Protein AF-A0A6I9NIE4-F1 (afdb_monomer)

InterPro domains:
  IPR001217 Transcription factor STAT [PTHR11801] (5-113)
  IPR008967 p53-like transcription factor, DNA-binding domain superfamily [SSF49417] (1-115)
  IPR012345 STAT transcription f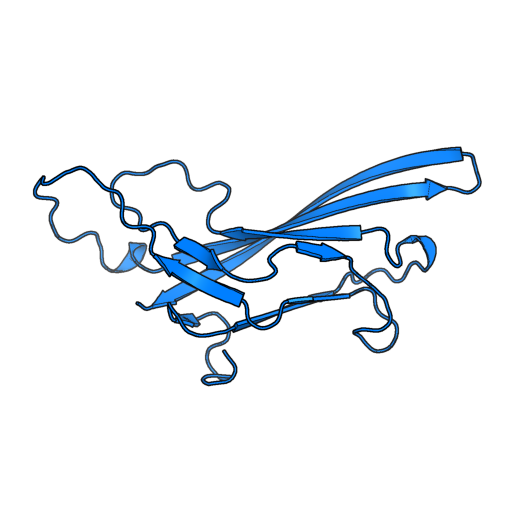actor, DNA-binding, N-terminal [G3DSA:2.60.40.630] (1-134)
  IPR013801 STAT transcription factor, DNA-binding [PF02864] (5-119)

Mean predicted aligned error: 9.46 Å

pLDDT: mean 77.94, std 14.0, range [40.53, 93.06]

Secondary structure (DSSP, 8-state):
-TT-TT-TTEEETTSEEEEEEE-SS--GGGTTTEEEEEEESTT----TTPPEEEEES--EEE-BSTTTTTS-EEEEEEEEEEEE-------------TTTSSEEEEEEEEEEEEE-TTS-EEEEEEEEEEEEEEE-

Foldseek 3Di:
DVVCPPALQEAEAPDKDKDKDFDPDQDPQQAQQKKKFKDKQPPVDPDPPAWDKDKDDDRIDGFHLVVDVRTTMDMDTRIGIDTDDDPDDPDDDPDDDPVPHFKIKIKMKMWGFGQDPVRDTDIDIDMDIDIGGYDD

Organism: NCBI:txid8208

Nearest PDB structures (foldseek):
  8t12-assembly1_A  TM=7.940E-01  e=7.094E-07  Homo sapiens

Solvent-accessible surface area (backbone atoms only — not comparable to full-atom values): 8172 Å² total; per-residue (Å²): 50,92,90,39,77,91,44,69,53,47,45,47,53,77,40,53,31,66,51,75,49,70,50,88,70,81,55,80,82,47,51,68,34,32,40,34,33,59,40,59,47,85,84,63,69,91,54,88,90,66,88,48,58,43,80,43,65,69,48,60,46,58,21,26,36,82,83,41,94,74,30,36,21,36,75,39,60,64,32,24,37,42,76,56,81,78,91,80,75,99,65,96,71,75,87,74,61,83,86,70,73,33,71,45,39,47,31,36,44,33,42,33,62,42,73,45,98,88,71,50,77,46,78,51,77,50,79,50,74,44,79,29,39,54,44,127

Radius of gyration: 17.93 Å; Cα contacts (8 Å, |Δi|>4): 258; chains: 1; bounding box: 49×31×45 Å

Structure (mmCIF, N/CA/C/O backbone):
data_AF-A0A6I9NIE4-F1
#
_entry.id   AF-A0A6I9NIE4-F1
#
loop_
_atom_site.group_PDB
_atom_site.id
_atom_site.type_symbol
_atom_site.label_atom_id
_atom_site.label_alt_id
_atom_site.label_comp_id
_atom_site.label_asym_id
_atom_site.label_entity_id
_atom_site.label_seq_id
_atom_site.pdbx_PDB_ins_code
_atom_site.Cartn_x
_atom_site.Cartn_y
_atom_site.Cartn_z
_atom_site.occupancy
_atom_site.B_iso_or_equiv
_atom_site.auth_seq_id
_atom_site.auth_comp_id
_atom_site.auth_asym_id
_atom_site.auth_atom_id
_atom_site.pdbx_PDB_model_num
ATOM 1 N N . MET A 1 1 ? -0.402 -8.264 -8.640 1.00 55.75 1 MET A N 1
ATOM 2 C CA . MET A 1 1 ? -0.796 -7.749 -9.973 1.00 55.75 1 MET A CA 1
ATOM 3 C C . MET A 1 1 ? -2.061 -8.465 -10.422 1.00 55.75 1 MET A C 1
ATOM 5 O O . MET A 1 1 ? -2.090 -9.683 -10.270 1.00 55.75 1 MET A O 1
ATOM 9 N N . PRO A 1 2 ? -3.067 -7.778 -10.989 1.00 55.97 2 PRO A N 1
ATOM 10 C CA . PRO A 1 2 ? -4.243 -8.446 -11.564 1.00 55.97 2 PRO A CA 1
ATOM 11 C C . PRO A 1 2 ? -3.864 -9.477 -12.639 1.00 55.97 2 PRO A C 1
ATOM 13 O O . PRO A 1 2 ? -4.553 -10.470 -12.827 1.00 55.97 2 PRO A O 1
ATOM 16 N N . THR A 1 3 ? -2.721 -9.269 -13.296 1.00 57.12 3 THR A N 1
ATOM 17 C CA . THR A 1 3 ? -2.192 -10.113 -14.371 1.00 57.12 3 THR A CA 1
ATOM 18 C C . THR A 1 3 ? -1.413 -11.346 -13.898 1.00 57.12 3 THR A C 1
ATOM 20 O O . THR A 1 3 ? -1.192 -12.248 -14.697 1.00 57.12 3 THR A O 1
ATOM 23 N N . HIS A 1 4 ? -1.011 -11.432 -12.619 1.00 62.25 4 HIS A N 1
ATOM 24 C CA . HIS A 1 4 ? -0.232 -12.563 -12.083 1.00 62.25 4 HIS A CA 1
ATOM 25 C C . HIS A 1 4 ? -0.594 -12.874 -10.616 1.00 62.25 4 HIS A C 1
ATOM 27 O O . HIS A 1 4 ? 0.172 -12.542 -9.705 1.00 62.25 4 HIS A O 1
ATOM 33 N N . PRO A 1 5 ? -1.740 -13.530 -10.353 1.00 67.38 5 PRO A N 1
ATOM 34 C CA . PRO A 1 5 ? -2.171 -13.862 -8.991 1.00 67.38 5 PRO A CA 1
ATOM 35 C C . PRO A 1 5 ? -1.249 -14.873 -8.286 1.00 67.38 5 PRO A C 1
ATOM 37 O O . PRO A 1 5 ? -1.146 -14.856 -7.065 1.00 67.38 5 PRO A O 1
ATOM 40 N N . GLN A 1 6 ? -0.524 -15.711 -9.038 1.00 73.75 6 GLN A N 1
ATOM 41 C CA . GLN A 1 6 ? 0.379 -16.736 -8.490 1.00 73.75 6 GLN A CA 1
ATOM 42 C C . GLN A 1 6 ? 1.709 -16.181 -7.946 1.00 73.75 6 GLN A C 1
ATOM 44 O O . GLN A 1 6 ? 2.459 -16.911 -7.305 1.00 73.75 6 GLN A O 1
ATOM 49 N N . ARG A 1 7 ? 2.038 -14.907 -8.210 1.00 76.00 7 ARG A N 1
ATOM 50 C CA . ARG A 1 7 ? 3.299 -14.276 -7.774 1.00 76.00 7 ARG A CA 1
ATOM 51 C C . ARG A 1 7 ? 3.032 -12.913 -7.119 1.00 76.00 7 ARG A C 1
ATOM 53 O O . ARG A 1 7 ? 3.390 -11.882 -7.685 1.00 76.00 7 ARG A O 1
ATOM 60 N N . PRO A 1 8 ? 2.389 -12.882 -5.938 1.00 77.06 8 PRO A N 1
ATOM 61 C CA . PRO A 1 8 ? 1.912 -11.643 -5.319 1.00 77.06 8 PRO A CA 1
ATOM 62 C C . PRO A 1 8 ? 3.034 -10.699 -4.864 1.00 77.06 8 PRO A C 1
ATOM 64 O O . PRO A 1 8 ? 2.824 -9.490 -4.845 1.00 77.06 8 PRO A O 1
ATOM 67 N N . LEU A 1 9 ? 4.222 -11.231 -4.552 1.00 84.69 9 LEU A N 1
ATOM 68 C CA . LEU A 1 9 ? 5.394 -10.449 -4.133 1.00 84.69 9 LEU A CA 1
ATOM 69 C C . LEU A 1 9 ? 6.247 -9.952 -5.307 1.00 84.69 9 LEU A C 1
ATOM 71 O O . LEU A 1 9 ? 7.287 -9.340 -5.088 1.00 84.69 9 LEU A O 1
ATOM 75 N N . VAL A 1 10 ? 5.833 -10.220 -6.548 1.00 84.38 10 VAL A N 1
ATOM 76 C CA . VAL A 1 10 ? 6.539 -9.775 -7.750 1.00 84.38 10 VAL A CA 1
ATOM 77 C C . VAL A 1 10 ? 5.775 -8.608 -8.368 1.00 84.38 10 VAL A C 1
ATOM 79 O O . VAL A 1 10 ? 4.601 -8.746 -8.719 1.00 84.38 10 VAL A O 1
ATOM 82 N N . LEU A 1 11 ? 6.434 -7.461 -8.523 1.00 86.94 11 LEU A N 1
ATOM 83 C CA . LEU A 1 11 ? 5.877 -6.263 -9.150 1.00 86.94 11 LEU A CA 1
ATOM 84 C C . LEU A 1 11 ? 6.608 -5.949 -10.450 1.00 86.94 11 LEU A C 1
ATOM 86 O O . LEU A 1 11 ? 7.833 -5.996 -10.500 1.00 86.94 11 LEU A O 1
ATOM 90 N N . LYS A 1 12 ? 5.858 -5.589 -11.495 1.00 85.38 12 LYS A N 1
ATOM 91 C CA . LYS A 1 12 ? 6.424 -5.101 -12.754 1.00 85.38 12 LYS A CA 1
ATOM 92 C C . LYS A 1 12 ? 6.294 -3.582 -12.852 1.00 85.38 12 LYS A C 1
ATOM 94 O O . LYS A 1 12 ? 5.224 -3.038 -12.579 1.00 85.38 12 LYS A O 1
ATOM 99 N N . THR A 1 13 ? 7.359 -2.898 -13.264 1.00 86.62 13 THR A N 1
ATOM 100 C CA . THR A 1 13 ? 7.308 -1.443 -13.494 1.00 86.62 13 THR A CA 1
ATOM 101 C C . THR A 1 13 ? 6.267 -1.073 -14.556 1.00 86.62 13 THR A C 1
ATOM 103 O O . THR A 1 13 ? 6.011 -1.832 -15.491 1.00 86.62 13 THR A O 1
ATOM 106 N N . GLY A 1 14 ? 5.593 0.067 -14.382 1.00 84.88 14 GLY A N 1
ATOM 107 C CA . GLY A 1 14 ? 4.510 0.517 -15.269 1.00 84.88 14 GLY A CA 1
ATOM 108 C C . GLY A 1 14 ? 3.208 -0.297 -15.190 1.00 84.88 14 GLY A C 1
ATOM 109 O O . GLY A 1 14 ? 2.181 0.144 -15.703 1.00 84.88 14 GLY A O 1
ATOM 110 N N . VAL A 1 15 ? 3.200 -1.447 -14.510 1.00 89.12 15 VAL A N 1
ATOM 111 C CA . VAL A 1 15 ? 1.998 -2.263 -14.312 1.00 89.12 15 VAL A CA 1
ATOM 112 C C . VAL A 1 15 ? 1.313 -1.876 -13.006 1.00 89.12 15 VAL A C 1
ATOM 114 O O . VAL A 1 15 ? 1.960 -1.631 -11.988 1.00 89.12 15 VAL A O 1
ATOM 117 N N . GLN A 1 16 ? -0.019 -1.823 -13.040 1.00 90.94 16 GLN A N 1
ATOM 118 C CA . GLN A 1 16 ? -0.819 -1.547 -11.854 1.00 90.94 16 GLN A CA 1
ATOM 119 C C . GLN A 1 16 ? -0.826 -2.741 -10.897 1.00 90.94 16 GLN A C 1
ATOM 121 O O . GLN A 1 16 ? -1.006 -3.897 -11.296 1.00 90.94 16 GLN A O 1
ATOM 126 N N . PHE A 1 17 ? -0.691 -2.458 -9.610 1.00 90.06 17 PHE A N 1
ATOM 127 C CA . PHE A 1 17 ? -0.861 -3.431 -8.545 1.00 90.06 17 PHE A CA 1
ATOM 128 C C . PHE A 1 17 ? -1.809 -2.903 -7.469 1.00 90.06 17 PHE A C 1
ATOM 130 O O . PHE A 1 17 ? -2.107 -1.709 -7.389 1.00 90.06 17 PHE A O 1
ATOM 137 N N . THR A 1 18 ? -2.306 -3.841 -6.669 1.00 90.25 18 THR A N 1
ATOM 138 C CA . THR A 1 18 ? -3.232 -3.578 -5.573 1.00 90.25 18 THR A CA 1
ATOM 139 C C . THR A 1 18 ? -2.637 -4.137 -4.297 1.00 90.25 18 THR A C 1
ATOM 141 O O . THR A 1 18 ? -2.097 -5.245 -4.313 1.00 90.25 18 THR A O 1
ATOM 144 N N . VAL A 1 19 ? -2.758 -3.392 -3.203 1.00 91.25 19 VAL A N 1
ATOM 145 C CA . VAL A 1 19 ? -2.404 -3.858 -1.861 1.00 91.25 19 VAL A CA 1
ATOM 146 C C . VAL A 1 19 ? -3.547 -3.536 -0.917 1.00 91.25 19 VAL A C 1
ATOM 148 O O . VAL A 1 19 ? -4.087 -2.433 -0.949 1.00 91.25 19 VAL A O 1
ATOM 151 N N . LYS A 1 20 ? -3.909 -4.494 -0.066 1.00 90.56 20 LYS A N 1
ATOM 152 C CA . LYS A 1 20 ? -4.908 -4.309 0.982 1.00 90.56 20 LYS A CA 1
ATOM 153 C C . LYS A 1 20 ? -4.244 -4.463 2.338 1.00 90.56 20 LYS A C 1
ATOM 155 O O . LYS A 1 20 ? -3.680 -5.513 2.630 1.00 90.56 20 LYS A O 1
ATOM 160 N N . LEU A 1 21 ? -4.339 -3.427 3.158 1.00 90.31 21 LEU A N 1
ATOM 161 C CA . LEU A 1 21 ? -3.966 -3.477 4.564 1.00 90.31 21 LEU A CA 1
ATOM 162 C C . LEU A 1 21 ? -5.211 -3.649 5.404 1.00 90.31 21 LEU A C 1
ATOM 164 O O . LEU A 1 21 ? -6.248 -3.057 5.111 1.00 90.31 21 LEU A O 1
ATOM 168 N N . ARG A 1 22 ? -5.083 -4.434 6.467 1.00 89.94 22 ARG A N 1
ATOM 169 C CA . ARG A 1 22 ? -6.148 -4.661 7.430 1.00 89.94 22 ARG A CA 1
ATOM 170 C C . ARG A 1 22 ? -5.587 -4.489 8.828 1.00 89.94 22 ARG A C 1
ATOM 172 O O . ARG A 1 22 ? -4.635 -5.169 9.199 1.00 89.94 22 ARG A O 1
ATOM 179 N N . PHE A 1 23 ? -6.209 -3.612 9.597 1.00 86.38 23 PHE A N 1
ATOM 180 C CA . PHE A 1 23 ? -5.971 -3.517 11.023 1.00 86.38 23 PHE A CA 1
ATOM 181 C C . PHE A 1 23 ? -6.791 -4.611 11.716 1.00 86.38 23 PHE A C 1
ATOM 183 O O . PHE A 1 23 ? -7.999 -4.746 11.495 1.00 86.38 23 PHE A O 1
ATOM 190 N N . LEU A 1 24 ? -6.113 -5.475 12.474 1.00 84.69 24 LEU A N 1
ATOM 191 C CA . LEU A 1 24 ? -6.738 -6.670 13.051 1.00 84.69 24 LEU A CA 1
ATOM 192 C C . LEU A 1 24 ? -7.671 -6.335 14.219 1.00 84.69 24 LEU A C 1
ATOM 194 O O . LEU A 1 24 ? -8.650 -7.046 14.440 1.00 84.69 24 LEU A O 1
ATOM 198 N N . VAL A 1 25 ? -7.395 -5.241 14.929 1.00 82.31 25 VAL A N 1
ATOM 199 C CA . VAL A 1 25 ? -8.232 -4.765 16.029 1.00 82.31 25 VAL A CA 1
ATOM 200 C C . VAL A 1 25 ? -9.398 -3.960 15.455 1.00 82.31 25 VAL A C 1
ATOM 202 O O . VAL A 1 25 ? -9.212 -3.043 14.659 1.00 82.31 25 VAL A O 1
ATOM 205 N N . LYS A 1 26 ? -10.622 -4.310 15.845 1.00 79.81 26 LYS A N 1
ATOM 206 C CA . LYS A 1 26 ? -11.837 -3.627 15.395 1.00 79.81 26 LYS A CA 1
ATOM 207 C C . LYS A 1 26 ? -12.304 -2.658 16.471 1.00 79.81 26 LYS A C 1
ATOM 209 O O . LYS A 1 26 ? -12.977 -3.068 17.408 1.00 79.81 26 LYS A O 1
ATOM 214 N N . LEU A 1 27 ? -11.942 -1.392 16.315 1.00 81.31 27 LEU A N 1
ATOM 215 C CA . LEU A 1 27 ? -12.396 -0.301 17.173 1.00 81.31 27 LEU A CA 1
ATOM 216 C C . LEU A 1 27 ? -13.100 0.735 16.306 1.00 81.31 27 LEU A C 1
ATOM 218 O O . LEU A 1 27 ? -12.538 1.204 15.313 1.00 81.31 27 LEU A O 1
ATOM 222 N N . GLN A 1 28 ? -14.355 1.032 16.638 1.00 81.56 28 GLN A N 1
ATOM 223 C CA . GLN A 1 28 ? -15.179 1.960 15.862 1.00 81.56 28 GLN A CA 1
ATOM 224 C C . GLN A 1 28 ? -14.635 3.390 15.958 1.00 81.56 28 GLN A C 1
ATOM 226 O O . GLN A 1 28 ? -14.762 4.158 15.007 1.00 81.56 28 GLN A O 1
ATOM 231 N N . GLU A 1 29 ? -13.950 3.712 17.055 1.00 82.31 29 GLU A N 1
ATOM 232 C CA . GLU A 1 29 ? -13.293 4.996 17.299 1.00 82.31 29 GLU A CA 1
ATOM 233 C C . GLU A 1 29 ? -12.165 5.282 16.299 1.00 82.31 29 GLU A C 1
ATOM 235 O O . GLU A 1 29 ? -11.828 6.437 16.063 1.00 82.31 29 GLU A O 1
ATOM 240 N N . PHE A 1 30 ? -11.584 4.245 15.685 1.00 83.38 30 PHE A N 1
ATOM 241 C CA . PHE A 1 30 ? -10.495 4.395 14.713 1.00 83.38 30 PHE A CA 1
ATOM 242 C C . PHE A 1 30 ? -10.982 4.487 13.266 1.00 83.38 30 PHE A C 1
ATOM 244 O O . PHE A 1 30 ? -10.176 4.713 12.357 1.00 83.38 30 PHE A O 1
ATOM 251 N N . ASN A 1 31 ? -12.287 4.320 13.029 1.00 87.25 31 ASN A N 1
ATOM 252 C CA . ASN A 1 31 ? -12.856 4.450 11.697 1.00 87.25 31 ASN A CA 1
ATOM 253 C C . ASN A 1 31 ? -12.620 5.873 11.173 1.00 87.25 31 ASN A C 1
ATOM 255 O O . ASN A 1 31 ? -12.949 6.846 11.844 1.00 87.25 31 ASN A O 1
ATOM 259 N N . TYR A 1 32 ? -12.028 5.988 9.984 1.00 87.94 32 TYR A N 1
ATOM 260 C CA . TYR A 1 32 ? -11.637 7.259 9.370 1.00 87.94 32 TYR A CA 1
ATOM 261 C C . TYR A 1 32 ? -10.563 8.087 10.108 1.00 87.94 32 TYR A C 1
ATOM 263 O O . TYR A 1 32 ? -10.235 9.179 9.650 1.00 87.94 32 TYR A O 1
ATOM 271 N N . GLN A 1 33 ? -9.959 7.576 11.187 1.00 87.50 33 GLN A N 1
ATOM 272 C CA . GLN A 1 33 ? -8.909 8.289 11.938 1.00 87.50 33 GLN A CA 1
ATOM 273 C C . GLN A 1 33 ? -7.489 7.876 11.537 1.00 87.50 33 GLN A C 1
ATOM 275 O O . GLN A 1 33 ? -6.537 8.640 11.685 1.00 87.50 33 GLN A O 1
ATOM 280 N N . LEU A 1 34 ? -7.326 6.652 11.028 1.00 88.50 34 LEU A N 1
ATOM 281 C CA . LEU A 1 34 ? -6.012 6.082 10.757 1.00 88.50 34 LEU A CA 1
ATOM 282 C C . LEU A 1 34 ? -5.604 6.334 9.304 1.00 88.50 34 LEU A C 1
ATOM 284 O O . LEU A 1 34 ? -6.141 5.731 8.368 1.00 88.50 34 LEU A O 1
ATOM 288 N N . LYS A 1 35 ? -4.643 7.236 9.105 1.00 91.38 35 LYS A N 1
ATOM 289 C CA . LYS A 1 35 ? -4.121 7.585 7.782 1.00 91.38 35 LYS A CA 1
ATOM 290 C C . LYS A 1 35 ? -2.900 6.735 7.471 1.00 91.38 35 LYS A C 1
ATOM 292 O O . LYS A 1 35 ? -1.958 6.680 8.253 1.00 91.38 35 LYS A O 1
ATOM 297 N N . VAL A 1 36 ? -2.904 6.105 6.303 1.00 92.44 36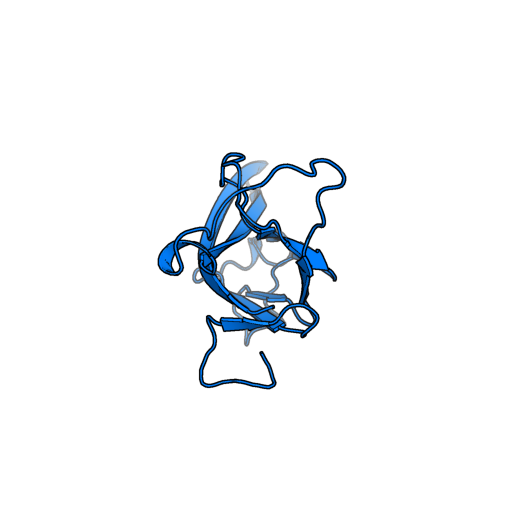 VAL A N 1
ATOM 298 C CA . VAL A 1 36 ? -1.830 5.232 5.835 1.00 92.44 36 VAL A CA 1
ATOM 299 C C . VAL A 1 36 ? -1.186 5.813 4.590 1.00 92.44 36 VAL A C 1
ATOM 301 O O . VAL A 1 36 ? -1.880 6.240 3.669 1.00 92.44 36 VAL A O 1
ATOM 304 N N . LYS A 1 37 ? 0.140 5.785 4.530 1.00 93.06 37 LYS A N 1
ATOM 305 C CA . LYS A 1 37 ? 0.944 6.207 3.389 1.00 93.06 37 LYS A CA 1
ATOM 306 C C . LYS A 1 37 ? 1.877 5.081 2.959 1.00 93.06 37 LYS A C 1
ATOM 308 O O . LYS A 1 37 ? 2.677 4.591 3.746 1.00 93.06 37 LYS A O 1
ATOM 313 N N . ALA A 1 38 ? 1.790 4.700 1.694 1.00 91.81 38 ALA A N 1
ATOM 314 C CA . ALA A 1 38 ? 2.683 3.758 1.043 1.00 91.81 38 ALA A CA 1
ATOM 315 C C . ALA A 1 38 ? 3.971 4.465 0.598 1.00 91.81 38 ALA A C 1
ATOM 317 O O . ALA A 1 38 ? 3.934 5.520 -0.043 1.00 91.81 38 ALA A O 1
ATOM 318 N N . MET A 1 39 ? 5.111 3.867 0.920 1.00 89.25 39 MET A N 1
ATOM 319 C CA . MET A 1 39 ? 6.452 4.348 0.605 1.00 89.25 39 MET A CA 1
ATOM 320 C C . MET A 1 39 ? 7.307 3.183 0.115 1.00 89.25 39 MET A C 1
ATOM 322 O O . MET A 1 39 ? 7.149 2.058 0.574 1.00 89.25 39 MET A O 1
ATOM 326 N N . PHE A 1 40 ? 8.215 3.450 -0.817 1.00 87.94 40 PHE A N 1
ATOM 327 C CA . PHE A 1 40 ? 9.154 2.452 -1.323 1.00 87.94 40 PHE A CA 1
ATOM 328 C C . PHE A 1 40 ? 10.555 2.783 -0.816 1.00 87.94 40 PHE A C 1
ATOM 330 O O . PHE A 1 40 ? 10.944 3.948 -0.858 1.00 87.94 40 PHE A O 1
ATOM 337 N N . ASP A 1 41 ? 11.280 1.778 -0.326 1.00 81.94 41 ASP A N 1
ATOM 338 C CA . ASP A 1 41 ? 12.678 1.875 0.114 1.00 81.94 41 ASP A CA 1
ATOM 339 C C . ASP A 1 41 ? 12.951 3.012 1.128 1.00 81.94 41 ASP A C 1
ATOM 341 O O . ASP A 1 41 ? 13.990 3.669 1.073 1.00 81.94 41 ASP A O 1
ATOM 345 N N . LYS A 1 42 ? 12.020 3.233 2.076 1.00 75.25 42 LYS A N 1
ATOM 346 C CA . LYS A 1 42 ? 12.045 4.334 3.069 1.00 75.25 42 LYS A CA 1
ATOM 347 C C . LYS A 1 42 ? 13.376 4.452 3.831 1.00 75.25 42 LYS A C 1
ATOM 349 O O . LYS A 1 42 ? 13.845 5.566 4.035 1.00 75.25 42 LYS A O 1
ATOM 354 N N . ASP A 1 43 ? 13.978 3.322 4.206 1.00 68.12 43 ASP A N 1
ATOM 355 C CA . ASP A 1 43 ? 15.184 3.264 5.050 1.00 68.12 43 ASP A CA 1
ATOM 356 C C . ASP A 1 43 ? 16.416 2.705 4.311 1.00 68.12 43 ASP A C 1
ATOM 358 O O . ASP A 1 43 ? 17.439 2.386 4.922 1.00 68.12 43 ASP A O 1
ATOM 362 N N . VAL A 1 44 ? 16.348 2.573 2.980 1.00 67.12 44 VAL A N 1
ATOM 363 C CA . VAL A 1 44 ? 17.506 2.151 2.184 1.00 67.12 44 VAL A CA 1
ATOM 364 C C . VAL A 1 44 ? 18.415 3.364 2.016 1.00 67.12 44 VAL A C 1
ATOM 366 O O . VAL A 1 44 ? 18.205 4.218 1.154 1.00 67.12 44 VAL A O 1
ATOM 369 N N . THR A 1 45 ? 19.432 3.446 2.877 1.00 58.44 45 THR A N 1
ATOM 370 C CA . THR A 1 45 ? 20.524 4.424 2.775 1.00 58.44 45 THR A CA 1
ATOM 371 C C . THR A 1 45 ? 21.066 4.401 1.351 1.00 58.44 45 THR A C 1
ATOM 373 O O . THR A 1 45 ? 21.173 3.318 0.778 1.00 58.44 45 THR A O 1
ATOM 376 N N . GLU A 1 46 ? 21.387 5.565 0.778 1.00 57.12 46 GLU A N 1
ATOM 377 C CA . GLU A 1 46 ? 21.838 5.729 -0.612 1.00 57.12 46 GLU A CA 1
ATOM 378 C C . GLU A 1 46 ? 23.121 4.941 -0.909 1.00 57.12 46 GLU A C 1
ATOM 380 O O . GLU A 1 46 ? 24.228 5.471 -0.987 1.00 57.12 46 GLU A O 1
ATOM 385 N N . LYS A 1 47 ? 22.982 3.631 -1.074 1.00 57.88 47 LYS A N 1
ATOM 386 C CA . LYS A 1 47 ? 24.043 2.756 -1.525 1.00 57.88 47 LYS A CA 1
ATOM 387 C C . LYS A 1 47 ? 24.177 2.991 -3.022 1.00 57.88 47 LYS A C 1
ATOM 389 O O . LYS A 1 47 ? 23.216 2.828 -3.779 1.00 57.88 47 LYS A O 1
ATOM 394 N N . LYS A 1 48 ? 25.373 3.406 -3.446 1.00 58.06 48 LYS A N 1
ATOM 395 C CA . LYS A 1 48 ? 25.726 3.516 -4.866 1.00 58.06 48 LYS A CA 1
ATOM 396 C C . LYS A 1 48 ? 25.347 2.212 -5.580 1.00 58.06 48 LYS A C 1
ATOM 398 O O . LYS A 1 48 ? 25.639 1.130 -5.078 1.00 58.06 48 LYS A O 1
ATOM 403 N N . GLY A 1 49 ? 24.639 2.331 -6.703 1.00 63.38 49 GLY A N 1
ATOM 404 C CA . GLY A 1 49 ? 24.205 1.196 -7.524 1.00 63.38 49 GLY A CA 1
ATOM 405 C C . GLY A 1 49 ? 22.784 0.665 -7.270 1.00 63.38 49 GLY A C 1
ATOM 406 O O . GLY A 1 49 ? 22.328 -0.178 -8.041 1.00 63.38 49 GLY A O 1
ATOM 407 N N . PHE A 1 50 ? 22.043 1.148 -6.262 1.00 69.81 50 PHE A N 1
ATOM 408 C CA . PHE A 1 50 ? 20.645 0.733 -6.056 1.00 69.81 50 PHE A CA 1
ATOM 409 C C . PHE A 1 50 ? 19.674 1.502 -6.960 1.00 69.81 50 PHE A C 1
ATOM 411 O O . PHE A 1 50 ? 19.663 2.735 -6.997 1.00 69.81 50 PHE A O 1
ATOM 418 N N . ARG A 1 51 ? 18.820 0.761 -7.678 1.00 76.19 51 ARG A N 1
ATOM 419 C CA . ARG A 1 51 ? 17.721 1.337 -8.465 1.00 76.19 51 ARG A CA 1
ATOM 420 C C . ARG A 1 51 ? 16.650 1.859 -7.515 1.00 76.19 51 ARG A C 1
ATOM 422 O O . ARG A 1 51 ? 16.199 1.123 -6.646 1.00 76.19 51 ARG A O 1
ATOM 429 N N . LYS A 1 52 ? 16.237 3.113 -7.688 1.00 80.62 52 LYS A N 1
ATOM 430 C CA . LYS A 1 52 ? 15.155 3.720 -6.904 1.00 80.62 52 LYS A CA 1
ATOM 431 C C . LYS A 1 52 ? 13.854 3.687 -7.699 1.00 80.62 52 LYS A C 1
ATOM 433 O O . LYS A 1 52 ? 13.861 3.906 -8.912 1.00 80.62 52 LYS A O 1
ATOM 438 N N . PHE A 1 53 ? 12.737 3.466 -7.015 1.00 86.50 53 PHE A N 1
ATOM 439 C CA . PHE A 1 53 ? 11.407 3.457 -7.619 1.00 86.50 53 PHE A CA 1
ATOM 440 C C . PHE A 1 53 ? 10.493 4.459 -6.927 1.00 86.50 53 PHE A C 1
ATOM 442 O O . PHE A 1 53 ? 10.470 4.563 -5.706 1.00 86.50 53 PHE A O 1
ATOM 449 N N . ASN A 1 54 ? 9.700 5.162 -7.727 1.00 87.88 54 ASN A N 1
ATOM 450 C CA . ASN A 1 54 ? 8.634 6.027 -7.252 1.00 87.88 54 ASN A CA 1
ATOM 451 C C . ASN A 1 54 ? 7.290 5.318 -7.388 1.00 87.88 54 ASN A C 1
ATOM 453 O O . ASN A 1 54 ? 7.010 4.693 -8.414 1.00 87.88 54 ASN A O 1
ATOM 457 N N . ILE A 1 55 ? 6.450 5.464 -6.365 1.00 90.69 55 ILE A N 1
ATOM 458 C CA . ILE A 1 55 ? 5.053 5.034 -6.407 1.00 90.69 55 ILE A CA 1
ATOM 459 C C . ILE A 1 55 ? 4.244 6.133 -7.099 1.00 90.69 55 ILE A C 1
ATOM 461 O O . ILE A 1 55 ? 4.221 7.275 -6.644 1.00 90.69 55 ILE A O 1
ATOM 465 N N . LEU A 1 56 ? 3.576 5.780 -8.191 1.00 90.94 56 LEU A N 1
ATOM 466 C CA . LEU A 1 56 ? 2.590 6.610 -8.874 1.00 90.94 56 LEU A CA 1
ATOM 467 C C . LEU A 1 56 ? 1.174 6.184 -8.468 1.00 90.94 56 LEU A C 1
ATOM 469 O O . LEU A 1 56 ? 0.925 5.007 -8.192 1.00 90.94 56 LEU A O 1
ATOM 473 N N . GLY A 1 57 ? 0.251 7.146 -8.475 1.00 90.12 57 GLY A N 1
ATOM 474 C CA . GLY A 1 57 ? -1.139 6.965 -8.054 1.00 90.12 57 GLY A CA 1
ATOM 475 C C . GLY A 1 57 ? -1.392 7.433 -6.619 1.00 90.12 57 GLY A C 1
ATOM 476 O O . GLY A 1 57 ? -0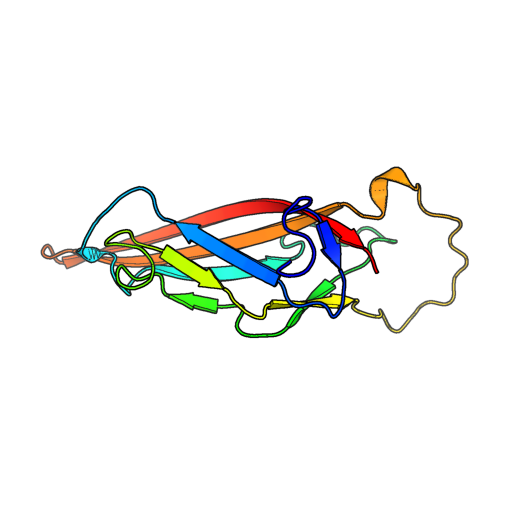.594 8.163 -6.029 1.00 90.12 57 GLY A O 1
ATOM 477 N N . THR A 1 58 ? -2.524 7.018 -6.052 1.00 91.50 58 THR A N 1
ATOM 478 C CA . THR A 1 58 ? -2.948 7.421 -4.704 1.00 91.50 58 THR A CA 1
ATOM 479 C C . THR A 1 58 ? -2.221 6.593 -3.648 1.00 91.50 58 THR A C 1
ATOM 481 O O . THR A 1 58 ? -2.707 5.554 -3.213 1.00 91.50 58 THR A O 1
ATOM 484 N N . ASN A 1 59 ? -1.041 7.050 -3.229 1.00 91.69 59 ASN A N 1
ATOM 485 C CA . ASN A 1 59 ? -0.205 6.371 -2.233 1.00 91.69 59 ASN A CA 1
ATOM 486 C C . ASN A 1 59 ? -0.614 6.643 -0.776 1.00 91.69 59 ASN A C 1
ATOM 488 O O . ASN A 1 59 ? 0.020 6.124 0.133 1.00 91.69 59 ASN A O 1
ATOM 492 N N . THR A 1 60 ? -1.636 7.461 -0.533 1.00 92.62 60 THR A N 1
ATOM 493 C CA . THR A 1 60 ? -2.123 7.785 0.810 1.00 92.62 60 THR A CA 1
ATOM 494 C C . THR A 1 60 ? -3.608 7.485 0.891 1.00 92.62 60 THR A C 1
ATOM 496 O O . THR A 1 60 ? -4.367 7.916 0.026 1.00 92.62 60 THR A O 1
ATOM 499 N N . LYS A 1 61 ? -4.032 6.761 1.924 1.00 92.81 61 LYS A N 1
ATOM 500 C CA . LYS A 1 61 ? -5.427 6.380 2.116 1.00 92.81 61 LYS A CA 1
ATOM 501 C C . LYS A 1 61 ? -5.772 6.322 3.595 1.00 92.81 61 LYS A C 1
ATOM 503 O O . LYS A 1 61 ? -4.948 5.921 4.410 1.00 92.81 61 LYS A O 1
ATOM 508 N N . VAL A 1 62 ? -6.986 6.727 3.937 1.00 91.38 62 VAL A N 1
ATOM 509 C CA . VAL A 1 62 ? -7.522 6.590 5.293 1.00 91.38 62 VAL A CA 1
ATOM 510 C C . VAL A 1 62 ? -8.171 5.214 5.416 1.00 91.38 62 VAL A C 1
ATOM 512 O O . VAL A 1 62 ? -8.932 4.823 4.530 1.00 91.38 62 VAL A O 1
ATOM 515 N N . MET A 1 63 ? -7.857 4.469 6.479 1.00 90.81 63 MET A N 1
ATOM 516 C CA . MET A 1 63 ? -8.525 3.194 6.724 1.00 90.81 63 MET A CA 1
ATOM 517 C C . MET A 1 63 ? -9.975 3.415 7.152 1.00 90.81 63 MET A C 1
ATOM 519 O O . MET A 1 63 ? -10.279 4.297 7.957 1.00 90.81 63 MET A O 1
ATOM 523 N N . ASN A 1 64 ? -10.861 2.564 6.651 1.00 90.00 64 ASN A N 1
ATOM 524 C CA . ASN A 1 64 ? -12.278 2.587 6.979 1.00 90.00 64 ASN A CA 1
ATOM 525 C C . ASN A 1 64 ? -12.832 1.163 7.118 1.00 90.00 64 ASN A C 1
ATOM 527 O O . ASN A 1 64 ? -12.191 0.184 6.727 1.00 90.00 64 ASN A O 1
ATOM 531 N N . MET A 1 65 ? -14.013 1.047 7.721 1.00 88.19 65 MET A N 1
ATOM 532 C CA . MET A 1 65 ? -14.692 -0.238 7.915 1.00 88.19 65 MET A CA 1
ATOM 533 C C . MET A 1 65 ? -15.545 -0.688 6.717 1.00 88.19 65 MET A C 1
ATOM 535 O O . MET A 1 65 ? -15.887 -1.871 6.617 1.00 88.19 65 MET A O 1
ATOM 539 N N . GLU A 1 66 ? -15.860 0.227 5.800 1.00 83.31 66 GLU A N 1
ATOM 540 C CA . GLU A 1 66 ? -16.720 -0.011 4.633 1.00 83.31 66 GLU A CA 1
ATOM 541 C C . GLU A 1 66 ? -16.026 -0.880 3.574 1.00 83.31 66 GLU A C 1
ATOM 543 O O . GLU A 1 66 ? -16.646 -1.742 2.956 1.00 83.31 66 GLU A O 1
ATOM 548 N N . GLU A 1 67 ? -14.708 -0.735 3.420 1.00 73.94 67 GLU A N 1
ATOM 549 C CA . GLU A 1 67 ? -13.913 -1.454 2.419 1.00 73.94 67 GLU A CA 1
ATOM 550 C C . GLU A 1 67 ? -13.680 -2.946 2.729 1.00 73.94 67 GLU A C 1
ATOM 552 O O . GLU A 1 67 ? -13.110 -3.680 1.904 1.00 73.94 67 GLU A O 1
ATOM 557 N N . SER A 1 68 ? -14.046 -3.436 3.923 1.00 75.44 68 SER A N 1
ATOM 558 C CA . SER A 1 68 ? -13.770 -4.835 4.272 1.00 75.44 68 SER A CA 1
ATOM 559 C C . SER A 1 68 ? -14.714 -5.486 5.286 1.00 75.44 68 SER A C 1
ATOM 561 O O . SER A 1 68 ? -14.287 -5.859 6.371 1.00 75.44 68 SER A O 1
ATOM 563 N N . ASN A 1 69 ? -15.978 -5.724 4.925 1.00 79.69 69 ASN A N 1
ATOM 564 C CA . ASN A 1 69 ? -16.918 -6.549 5.711 1.00 79.69 69 ASN A CA 1
ATOM 565 C C . ASN A 1 69 ? -16.900 -6.231 7.230 1.00 79.69 69 ASN A C 1
ATOM 567 O O . ASN A 1 69 ? -16.882 -7.136 8.069 1.00 79.69 69 ASN A O 1
ATOM 571 N N . GLY A 1 70 ? -16.807 -4.945 7.594 1.00 80.69 70 GLY A N 1
ATOM 572 C CA . GLY A 1 70 ? -16.730 -4.501 8.988 1.00 80.69 70 GLY A CA 1
ATOM 573 C C . GLY A 1 70 ? -15.371 -4.708 9.674 1.00 80.69 70 GLY A C 1
ATOM 574 O O . GLY A 1 70 ? -15.321 -4.889 10.892 1.00 80.69 70 GLY A O 1
ATOM 575 N N . SER A 1 71 ? -14.256 -4.758 8.939 1.00 85.38 71 SER A N 1
ATOM 576 C CA . SER A 1 71 ? -12.905 -4.551 9.483 1.00 85.38 71 SER A CA 1
ATOM 577 C C . SER A 1 71 ? -12.290 -3.255 8.979 1.00 85.38 71 SER A C 1
ATOM 579 O O . SER A 1 71 ? -12.558 -2.830 7.860 1.00 85.38 71 SER A O 1
ATOM 581 N N . LEU A 1 72 ? -11.442 -2.645 9.805 1.00 89.56 72 LEU A N 1
ATOM 582 C CA . LEU A 1 72 ? -10.713 -1.442 9.439 1.00 89.56 72 LEU A CA 1
ATOM 583 C C . LEU A 1 72 ? -9.625 -1.812 8.418 1.00 89.56 72 LEU A C 1
ATOM 585 O O . LEU A 1 72 ? -8.695 -2.560 8.728 1.00 89.56 72 LEU A O 1
ATOM 589 N N . ALA A 1 73 ? -9.773 -1.347 7.182 1.00 91.38 73 ALA A N 1
ATOM 590 C CA . ALA A 1 73 ? -8.860 -1.653 6.092 1.00 91.38 73 ALA A CA 1
ATOM 591 C C . ALA A 1 73 ? -8.641 -0.449 5.178 1.00 91.38 73 ALA A C 1
ATOM 593 O O . ALA A 1 73 ? -9.468 0.455 5.099 1.00 91.38 73 ALA A O 1
ATOM 594 N N . ALA A 1 74 ? -7.521 -0.471 4.462 1.00 92.06 74 ALA A N 1
ATOM 595 C CA . ALA A 1 74 ? -7.256 0.425 3.348 1.00 92.06 74 ALA A CA 1
ATOM 596 C C . ALA A 1 74 ? -6.800 -0.395 2.147 1.00 92.06 74 ALA A C 1
ATOM 598 O O . ALA A 1 74 ? -5.791 -1.106 2.203 1.00 92.06 74 ALA A O 1
ATOM 599 N N . GLU A 1 75 ? -7.540 -0.284 1.049 1.00 92.31 75 GLU A N 1
ATOM 600 C CA . GLU A 1 75 ? -7.179 -0.910 -0.214 1.00 92.31 75 GLU A CA 1
ATOM 601 C C . GLU A 1 75 ? -6.624 0.113 -1.210 1.00 92.31 75 GLU A C 1
ATOM 603 O O . GLU A 1 75 ? -7.332 0.983 -1.720 1.00 92.31 75 GLU A O 1
ATOM 608 N N . PHE A 1 76 ? -5.339 -0.004 -1.517 1.00 92.19 76 PHE A N 1
ATOM 609 C CA . PHE A 1 76 ? -4.666 0.795 -2.528 1.00 92.19 76 PHE A CA 1
ATOM 610 C C . PHE A 1 76 ? -4.802 0.092 -3.870 1.00 92.19 76 PHE A C 1
ATOM 612 O O . PHE A 1 76 ? -4.215 -0.969 -4.066 1.00 92.19 76 PHE A O 1
ATOM 619 N N . ARG A 1 77 ? -5.572 0.672 -4.790 1.00 91.12 77 ARG A N 1
ATOM 620 C CA . ARG A 1 77 ? -5.718 0.186 -6.168 1.00 91.12 77 ARG A CA 1
ATOM 621 C C . ARG A 1 77 ? -4.928 1.082 -7.114 1.00 91.12 77 ARG A C 1
ATOM 623 O O . ARG A 1 77 ? -4.681 2.243 -6.805 1.00 91.12 77 ARG A O 1
ATOM 630 N N . HIS A 1 78 ? -4.583 0.549 -8.283 1.00 90.25 78 HIS A N 1
ATOM 631 C CA . HIS A 1 78 ?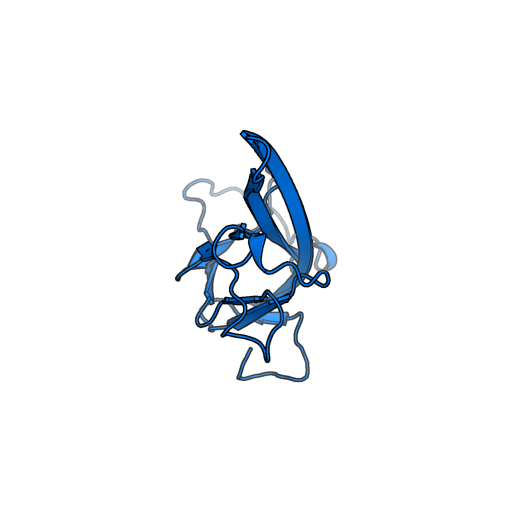 -3.941 1.303 -9.365 1.00 90.25 78 HIS A CA 1
ATOM 632 C C . HIS A 1 78 ? -2.580 1.920 -8.998 1.00 90.25 78 HIS A C 1
ATOM 634 O O . HIS A 1 78 ? -2.136 2.854 -9.663 1.00 90.25 78 HIS A O 1
ATOM 640 N N . LEU A 1 79 ? -1.895 1.391 -7.977 1.00 91.69 79 LEU A N 1
ATOM 641 C CA . LEU A 1 79 ? -0.521 1.796 -7.693 1.00 91.69 79 LEU A CA 1
ATOM 642 C C . LEU A 1 79 ? 0.384 1.321 -8.826 1.00 91.69 79 LEU A C 1
ATOM 644 O O . LEU A 1 79 ? 0.228 0.204 -9.314 1.00 91.69 79 LEU A O 1
ATOM 648 N N . GLN A 1 80 ? 1.342 2.147 -9.230 1.00 91.56 80 GLN A N 1
ATOM 649 C CA . GLN A 1 80 ? 2.345 1.785 -10.232 1.00 91.56 80 GLN A CA 1
ATOM 650 C C . GLN A 1 80 ? 3.737 2.145 -9.732 1.00 91.56 80 GLN A C 1
ATOM 652 O O . GLN A 1 80 ? 3.911 3.145 -9.043 1.00 91.56 80 GLN A O 1
ATOM 657 N N . LEU A 1 81 ? 4.739 1.353 -10.108 1.00 90.00 81 LEU A N 1
ATOM 658 C CA . LEU A 1 81 ? 6.140 1.697 -9.874 1.00 90.00 81 LEU A CA 1
ATOM 659 C C . LEU A 1 81 ? 6.750 2.296 -11.136 1.00 90.00 81 LEU A C 1
ATOM 661 O O . LEU A 1 81 ? 6.609 1.737 -12.228 1.00 90.00 81 LEU A O 1
ATOM 665 N N . LYS A 1 82 ? 7.469 3.405 -10.972 1.00 88.56 82 LYS A N 1
ATOM 666 C CA . LYS A 1 82 ? 8.286 4.019 -12.019 1.00 88.56 82 LYS A CA 1
ATOM 667 C C . LYS A 1 82 ? 9.723 4.140 -11.542 1.00 88.56 82 LYS A C 1
ATOM 669 O O . LYS A 1 82 ? 9.983 4.743 -10.504 1.00 88.56 82 LYS A O 1
ATOM 674 N N . GLU A 1 83 ? 10.648 3.587 -12.316 1.00 85.88 83 GLU A N 1
ATOM 675 C CA . GLU A 1 83 ? 12.077 3.701 -12.035 1.00 85.88 83 GLU A CA 1
ATOM 676 C C . GLU A 1 83 ? 12.523 5.167 -12.099 1.00 85.88 83 GLU A C 1
ATOM 678 O O . GLU A 1 83 ? 12.216 5.901 -13.046 1.00 85.88 83 GLU A O 1
ATOM 683 N N . GLN A 1 84 ? 13.238 5.603 -11.068 1.00 81.50 84 GLN A N 1
ATOM 684 C CA . GLN A 1 84 ? 13.830 6.925 -10.997 1.00 81.50 84 GLN A CA 1
ATOM 685 C C . GLN A 1 84 ? 15.178 6.906 -11.715 1.00 81.50 84 GLN A C 1
ATOM 687 O O . GLN A 1 84 ? 16.157 6.351 -11.221 1.00 81.50 84 GLN A O 1
ATOM 692 N N . LYS A 1 85 ? 15.242 7.553 -12.881 1.00 71.88 85 LYS A N 1
ATOM 693 C CA . LYS A 1 85 ? 16.507 7.772 -13.587 1.00 71.88 85 LYS A CA 1
ATOM 694 C C . LYS A 1 85 ? 17.291 8.865 -12.862 1.00 71.88 85 LYS A C 1
ATOM 696 O O . LYS A 1 85 ? 16.873 10.020 -12.860 1.00 71.88 85 LYS A O 1
ATOM 701 N N . VAL A 1 86 ? 18.410 8.507 -12.241 1.00 61.66 86 VAL A N 1
ATOM 702 C CA . VAL A 1 86 ? 19.337 9.486 -11.661 1.00 61.66 86 VAL A CA 1
ATOM 703 C C . VAL A 1 86 ? 20.090 10.156 -12.812 1.00 61.66 86 VAL A C 1
ATOM 705 O O . VAL A 1 86 ? 20.854 9.511 -13.529 1.00 61.66 86 VAL A O 1
ATOM 708 N N . ALA A 1 87 ? 19.833 11.444 -13.037 1.00 49.72 87 ALA A N 1
ATOM 709 C CA . ALA A 1 87 ? 20.567 12.240 -14.009 1.00 49.72 87 ALA A CA 1
ATOM 710 C C . ALA A 1 87 ? 21.933 12.611 -13.417 1.00 49.72 87 ALA A C 1
ATOM 712 O O . ALA A 1 87 ? 22.028 13.524 -12.606 1.00 49.72 87 ALA A O 1
ATOM 713 N N . GLY A 1 88 ? 22.977 11.880 -13.814 1.00 49.53 88 GLY A N 1
ATOM 714 C CA . GLY A 1 88 ? 24.364 12.232 -13.504 1.00 49.53 88 GLY A CA 1
ATOM 715 C C . GLY A 1 88 ? 25.169 11.105 -12.867 1.00 49.53 88 GLY A C 1
ATOM 716 O O . GLY A 1 88 ? 25.395 11.110 -11.668 1.00 49.53 88 GLY A O 1
ATOM 717 N N . ASN A 1 89 ? 25.625 10.147 -13.671 1.00 41.22 89 ASN A N 1
ATOM 718 C CA . ASN A 1 89 ? 27.059 9.882 -13.812 1.00 41.22 89 ASN A CA 1
ATOM 719 C C . ASN A 1 89 ? 27.280 8.809 -14.876 1.00 41.22 89 ASN A C 1
ATOM 721 O O . ASN A 1 89 ? 26.872 7.659 -14.738 1.00 41.22 89 ASN A O 1
ATOM 725 N N . ARG A 1 90 ? 27.965 9.201 -15.950 1.00 50.44 90 ARG A N 1
ATOM 726 C CA . ARG A 1 90 ? 28.666 8.268 -16.826 1.00 50.44 90 ARG A CA 1
ATOM 727 C C . ARG A 1 90 ? 29.913 7.802 -16.084 1.00 50.44 90 ARG A C 1
ATOM 729 O O . ARG A 1 90 ? 30.973 8.383 -16.274 1.00 50.44 90 ARG A O 1
ATOM 736 N N . THR A 1 91 ? 29.813 6.774 -15.258 1.00 40.53 91 THR A N 1
ATOM 737 C CA . THR A 1 91 ? 31.009 6.053 -14.816 1.00 40.53 91 THR A CA 1
ATOM 738 C C . THR A 1 91 ? 30.711 4.570 -14.761 1.00 40.53 91 THR A C 1
ATOM 740 O O . THR A 1 91 ? 29.830 4.132 -14.032 1.00 40.53 91 THR A O 1
ATOM 743 N N . ASN A 1 92 ? 31.453 3.847 -15.595 1.00 47.59 92 ASN A N 1
ATOM 744 C CA . ASN A 1 92 ? 31.667 2.408 -15.610 1.00 47.59 92 ASN A CA 1
ATOM 745 C C . ASN A 1 92 ? 31.529 1.757 -14.225 1.00 47.59 92 ASN A C 1
ATOM 747 O O . ASN A 1 92 ? 32.490 1.731 -13.461 1.00 47.59 92 ASN A O 1
ATOM 751 N N . GLU A 1 93 ? 30.373 1.178 -13.924 1.00 45.88 93 GLU A N 1
ATOM 752 C CA . GLU A 1 93 ? 30.242 0.243 -12.811 1.00 45.88 93 GLU A CA 1
ATOM 753 C C . GLU A 1 93 ? 29.830 -1.104 -13.399 1.00 45.88 93 GLU A C 1
ATOM 755 O O . GLU A 1 93 ? 28.838 -1.214 -14.125 1.00 45.88 93 GLU A O 1
ATOM 760 N N . GLY A 1 94 ? 30.680 -2.107 -13.166 1.00 51.75 94 GLY A N 1
ATOM 761 C CA . GLY A 1 94 ? 30.495 -3.473 -13.641 1.00 51.75 94 GLY A CA 1
ATOM 762 C C . GLY A 1 94 ? 29.171 -4.094 -13.172 1.00 51.75 94 GLY A C 1
ATOM 763 O O . GLY A 1 94 ? 28.414 -3.487 -12.411 1.00 51.75 94 GLY A O 1
ATOM 764 N N . PRO A 1 95 ? 28.850 -5.314 -13.632 1.00 49.06 95 PRO A N 1
ATOM 765 C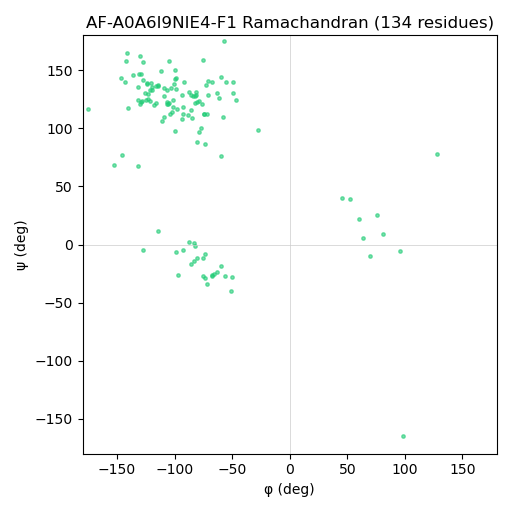 CA . PRO A 1 95 ? 27.563 -5.940 -13.357 1.00 49.06 95 PRO A CA 1
ATOM 766 C C . PRO A 1 95 ? 27.343 -6.064 -11.841 1.00 49.06 95 PRO A C 1
ATOM 768 O O . PRO A 1 95 ? 28.027 -6.840 -11.183 1.00 49.06 95 PRO A O 1
ATOM 771 N N . LEU A 1 96 ? 26.409 -5.288 -11.278 1.00 53.75 96 LEU A N 1
ATOM 772 C CA . LEU A 1 96 ? 25.977 -5.481 -9.888 1.00 53.75 96 LEU A CA 1
ATOM 773 C C . LEU A 1 96 ? 25.508 -6.937 -9.729 1.00 53.75 96 LEU A C 1
ATOM 775 O O . LEU A 1 96 ? 24.831 -7.460 -10.622 1.00 53.75 96 LEU A O 1
ATOM 779 N N . ASP A 1 97 ? 25.858 -7.548 -8.599 1.00 49.31 97 ASP A N 1
ATOM 780 C CA . ASP A 1 97 ? 25.550 -8.937 -8.250 1.00 49.31 97 ASP A CA 1
ATOM 781 C C . ASP A 1 97 ? 24.064 -9.273 -8.540 1.00 49.31 97 ASP A C 1
ATOM 783 O O . ASP A 1 97 ? 23.170 -8.565 -8.051 1.00 49.31 97 ASP A O 1
ATOM 787 N N . PRO A 1 98 ? 23.765 -10.319 -9.344 1.00 49.34 98 PRO A N 1
ATOM 788 C CA . PRO A 1 98 ? 22.402 -10.731 -9.690 1.00 49.34 98 PRO A CA 1
ATOM 789 C C . PRO A 1 98 ? 21.460 -10.895 -8.490 1.00 49.34 98 PRO A C 1
ATOM 791 O O . PRO A 1 98 ? 20.251 -10.699 -8.633 1.00 49.34 98 PRO A O 1
ATOM 794 N N . SER A 1 99 ? 22.000 -11.224 -7.314 1.00 46.66 99 SER A N 1
ATOM 795 C CA . SER A 1 99 ? 21.224 -11.504 -6.102 1.00 46.66 99 SER A CA 1
ATOM 796 C C . SER A 1 99 ? 20.651 -10.252 -5.416 1.00 46.66 99 SER A C 1
ATOM 798 O O . SER A 1 99 ? 19.593 -10.322 -4.791 1.00 46.66 99 SER A O 1
ATOM 800 N N . GLN A 1 100 ? 21.286 -9.083 -5.579 1.00 50.16 100 GLN A N 1
ATOM 801 C CA . GLN A 1 100 ? 20.908 -7.836 -4.891 1.00 50.16 100 GLN A CA 1
ATOM 802 C C . GLN A 1 100 ? 20.045 -6.893 -5.749 1.00 50.16 100 GLN A C 1
ATOM 804 O O . GLN A 1 100 ? 19.548 -5.882 -5.261 1.00 50.16 100 GLN A O 1
ATOM 809 N N . ARG A 1 101 ? 19.832 -7.210 -7.035 1.00 55.38 101 ARG A N 1
ATOM 810 C CA . ARG A 1 101 ? 19.249 -6.284 -8.026 1.00 55.38 101 ARG A CA 1
ATOM 811 C C . ARG A 1 101 ? 17.725 -6.1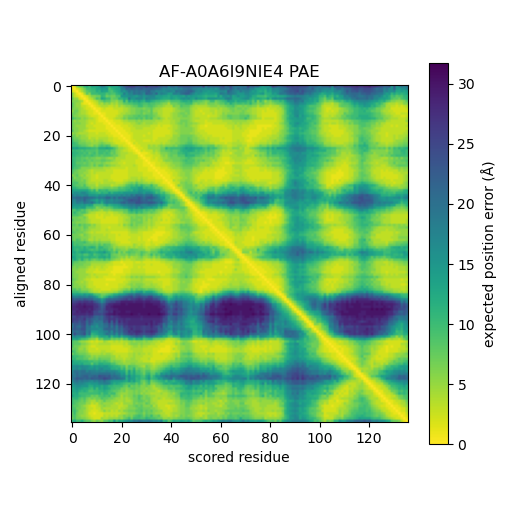39 -8.018 1.00 55.38 101 ARG A C 1
ATOM 813 O O . ARG A 1 101 ? 17.230 -5.262 -8.727 1.00 55.38 101 ARG A O 1
ATOM 820 N N . SER A 1 102 ? 16.974 -6.981 -7.312 1.00 62.12 102 SER A N 1
ATOM 821 C CA . SER A 1 102 ? 15.509 -7.038 -7.476 1.00 62.12 102 SER A CA 1
ATOM 822 C C . SER A 1 102 ? 14.699 -6.919 -6.192 1.00 62.12 102 SER A C 1
ATOM 824 O O . SER A 1 102 ? 13.479 -6.869 -6.282 1.00 62.12 102 SER A O 1
ATOM 826 N N . CYS A 1 103 ? 15.328 -6.874 -5.019 1.00 73.44 103 CYS A N 1
ATOM 827 C CA . CYS A 1 103 ? 14.621 -6.929 -3.744 1.00 73.44 103 CYS A CA 1
ATOM 828 C C . CYS A 1 103 ? 14.430 -5.520 -3.169 1.00 73.44 103 CYS A C 1
ATOM 830 O O . CYS A 1 103 ? 15.409 -4.847 -2.858 1.00 73.44 103 CYS A O 1
ATOM 832 N N . HIS A 1 104 ? 13.181 -5.085 -3.032 1.00 84.25 104 HIS A N 1
ATOM 833 C CA . HIS A 1 104 ? 12.799 -3.760 -2.546 1.00 84.25 104 HIS A CA 1
ATOM 834 C C . HIS A 1 104 ? 11.793 -3.864 -1.405 1.00 84.25 104 HIS A C 1
ATOM 836 O O . HIS A 1 104 ? 11.072 -4.855 -1.308 1.00 84.25 104 HIS A O 1
ATOM 842 N N . SER A 1 105 ? 11.702 -2.840 -0.558 1.00 85.44 105 SER A N 1
ATOM 843 C CA . SER A 1 105 ? 10.734 -2.813 0.542 1.00 85.44 105 SER A CA 1
ATOM 844 C C . SER A 1 105 ? 9.602 -1.836 0.252 1.00 85.44 105 SER A C 1
ATOM 846 O O . SER A 1 105 ? 9.832 -0.640 0.082 1.00 85.44 105 SER A O 1
ATOM 848 N N . LEU A 1 106 ? 8.364 -2.329 0.258 1.00 89.44 106 LEU A N 1
ATOM 849 C CA . LEU A 1 106 ? 7.171 -1.491 0.326 1.00 89.44 106 LEU A CA 1
ATOM 850 C C . LEU A 1 106 ? 6.768 -1.334 1.789 1.00 89.44 106 LEU A C 1
ATOM 852 O O . LEU A 1 106 ? 6.329 -2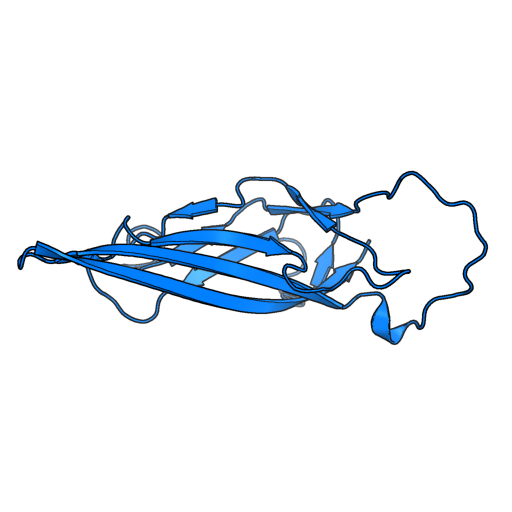.288 2.429 1.00 89.44 106 LEU A O 1
ATOM 856 N N . THR A 1 107 ? 6.904 -0.119 2.296 1.00 89.62 107 THR A N 1
ATOM 857 C CA . THR A 1 107 ? 6.598 0.250 3.674 1.00 89.62 107 THR A CA 1
ATOM 858 C C . THR A 1 107 ? 5.314 1.058 3.723 1.00 89.62 107 THR A C 1
ATOM 860 O O . THR A 1 107 ? 5.121 2.002 2.959 1.00 89.62 107 THR A O 1
ATOM 863 N N . PHE A 1 108 ? 4.432 0.705 4.645 1.00 90.56 108 PHE A N 1
ATOM 864 C CA . PHE A 1 108 ? 3.218 1.441 4.936 1.00 90.56 108 PHE A CA 1
ATOM 865 C C . PHE A 1 108 ? 3.363 2.121 6.284 1.00 90.56 108 PHE A C 1
ATOM 867 O O . PHE A 1 108 ? 3.372 1.456 7.318 1.00 90.56 108 PHE A O 1
ATOM 874 N N . TRP A 1 109 ? 3.468 3.444 6.230 1.00 89.19 109 TRP A N 1
ATOM 875 C CA . TRP A 1 109 ? 3.456 4.306 7.398 1.00 89.19 109 TRP A CA 1
ATOM 876 C C . TRP A 1 109 ? 2.022 4.596 7.789 1.00 89.19 109 TRP A C 1
ATOM 878 O O . TRP A 1 109 ? 1.236 5.047 6.955 1.00 89.19 109 TRP A O 1
ATOM 888 N N . SER A 1 110 ? 1.685 4.366 9.048 1.00 88.25 110 SER A N 1
ATOM 889 C CA . SER A 1 110 ? 0.385 4.705 9.607 1.00 88.25 110 SER A CA 1
ATOM 890 C C . SER A 1 110 ? 0.524 5.675 10.764 1.00 88.25 110 SER A C 1
ATOM 892 O O . SER A 1 110 ? 1.416 5.551 11.601 1.00 88.25 110 SER A O 1
ATOM 894 N N . GLU A 1 111 ? -0.383 6.640 10.793 1.00 87.00 111 GLU A N 1
ATOM 895 C CA . GLU A 1 111 ? -0.508 7.602 11.874 1.00 87.00 111 GLU A CA 1
ATOM 896 C C . GLU A 1 111 ? -1.969 7.622 12.316 1.00 87.00 111 GLU A C 1
ATOM 898 O O . GLU A 1 111 ? -2.881 7.825 11.506 1.00 87.00 111 GLU A O 1
ATOM 903 N N . LEU A 1 112 ? -2.178 7.342 13.597 1.00 82.38 112 LEU A N 1
ATOM 904 C CA . LEU A 1 112 ? -3.470 7.401 14.254 1.00 82.38 112 LEU A CA 1
ATOM 905 C C . LEU A 1 112 ? -3.480 8.627 15.153 1.00 82.38 112 LEU A C 1
ATOM 907 O O . LEU A 1 112 ? -2.678 8.714 16.080 1.00 82.38 112 LEU A O 1
ATOM 911 N N . HIS A 1 113 ? -4.428 9.517 14.888 1.00 75.88 113 HIS A N 1
ATOM 912 C CA . HIS A 1 113 ? -4.791 10.618 15.768 1.00 75.88 113 HIS A CA 1
ATOM 913 C C . HIS A 1 113 ? -6.179 10.311 16.316 1.00 75.88 113 HIS A C 1
ATOM 915 O O . HIS A 1 113 ? -7.156 10.363 15.578 1.00 75.88 113 HIS A O 1
ATOM 921 N N . ALA A 1 114 ? -6.269 9.920 17.585 1.00 73.31 114 ALA A N 1
ATOM 922 C CA . ALA A 1 114 ? -7.542 9.627 18.233 1.00 73.31 114 ALA A CA 1
ATOM 923 C C . ALA A 1 114 ? -7.702 10.495 19.478 1.00 73.31 114 ALA A C 1
ATOM 925 O O . ALA A 1 114 ? -6.824 10.526 20.337 1.00 73.31 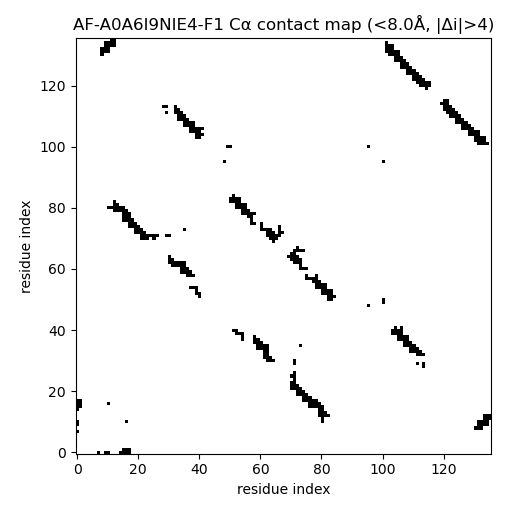114 ALA A O 1
ATOM 926 N N . GLN A 1 115 ? -8.841 11.172 19.591 1.00 70.69 115 GLN A N 1
ATOM 927 C CA . GLN A 1 115 ? -9.223 11.887 20.802 1.00 70.69 115 GLN A CA 1
ATOM 928 C C . GLN A 1 115 ? -10.237 11.035 21.564 1.00 70.69 115 GLN A C 1
ATOM 930 O O . GLN A 1 115 ? -11.302 10.707 21.040 1.00 70.69 115 GLN A O 1
ATOM 935 N N . THR A 1 116 ? -9.897 10.622 22.782 1.00 68.94 116 THR A N 1
ATOM 936 C CA . THR A 1 116 ? -10.816 9.850 23.622 1.00 68.94 116 THR A CA 1
ATOM 937 C C . THR A 1 116 ? -11.892 10.756 24.213 1.00 68.94 116 THR A C 1
ATOM 939 O O . THR A 1 116 ? -11.706 11.962 24.378 1.00 68.94 116 THR A O 1
ATOM 942 N N . SER A 1 117 ? -13.015 10.161 24.619 1.00 69.31 117 SER A N 1
ATOM 943 C CA . SER A 1 117 ? -14.104 10.852 25.327 1.00 69.31 117 SER A CA 1
ATOM 944 C C . SER A 1 117 ? -13.674 11.492 26.655 1.00 69.31 117 SER A C 1
ATOM 946 O O . SER A 1 117 ? -14.349 12.390 27.147 1.00 69.31 117 SER A O 1
ATOM 948 N N . SER A 1 118 ? -12.536 11.072 27.216 1.00 71.75 118 SER A N 1
ATOM 949 C CA . SER A 1 118 ? -11.894 11.682 28.385 1.00 71.75 118 SER A CA 1
ATOM 950 C C . SER A 1 118 ? -11.019 12.904 28.061 1.00 71.75 118 SER A C 1
ATOM 952 O O . SER A 1 118 ? -10.405 13.460 28.967 1.00 71.75 118 SER A O 1
ATOM 954 N N . GLY A 1 119 ? -10.937 13.322 26.792 1.00 68.06 119 GLY A N 1
ATOM 955 C CA . GLY A 1 119 ? -10.100 14.438 26.340 1.00 68.06 119 GLY A CA 1
ATOM 956 C C . GLY A 1 119 ? -8.624 14.082 26.128 1.00 68.06 119 GLY A C 1
ATOM 957 O O . GLY A 1 119 ? -7.816 14.980 25.897 1.00 68.06 119 GLY A O 1
ATOM 958 N N . LEU A 1 120 ? -8.253 12.797 26.189 1.00 71.50 120 LEU A N 1
ATOM 959 C CA . LEU A 1 120 ? -6.886 12.345 25.930 1.00 71.50 120 LEU A CA 1
ATOM 960 C C . LEU A 1 120 ? -6.644 12.289 24.416 1.00 71.50 120 LEU A C 1
ATOM 962 O O . LEU A 1 120 ? -7.343 11.575 23.698 1.00 71.50 120 LEU A O 1
ATOM 966 N N . ASN A 1 121 ? -5.626 13.002 23.940 1.00 72.31 121 ASN A N 1
ATOM 967 C CA . ASN A 1 121 ? -5.137 12.851 22.573 1.00 72.31 121 ASN A CA 1
ATOM 968 C C . ASN A 1 121 ? -4.117 11.712 22.531 1.00 72.31 121 ASN A C 1
ATOM 970 O O . ASN A 1 121 ? -3.058 11.788 23.152 1.00 72.31 121 ASN A O 1
ATOM 974 N N . ILE A 1 122 ? -4.452 10.654 21.802 1.00 73.25 122 ILE A N 1
ATOM 975 C CA . ILE A 1 122 ? -3.588 9.512 21.537 1.00 73.25 122 ILE A CA 1
ATOM 976 C C . ILE A 1 122 ? -3.054 9.669 20.116 1.00 73.25 122 ILE A C 1
ATOM 978 O O . ILE A 1 122 ? -3.806 9.573 19.145 1.00 73.25 122 ILE A O 1
ATOM 982 N N . GLU A 1 123 ? -1.744 9.875 20.007 1.00 79.19 123 GLU A N 1
ATOM 983 C CA . GLU A 1 123 ? -1.018 9.784 18.745 1.00 79.19 123 GLU A CA 1
ATOM 984 C C . GLU A 1 123 ? -0.210 8.487 18.743 1.00 79.19 123 GLU A C 1
ATOM 986 O O . GLU A 1 123 ? 0.629 8.262 19.617 1.00 79.19 123 GLU A O 1
ATOM 991 N N . THR A 1 124 ? -0.459 7.611 17.771 1.00 76.94 124 THR A N 1
ATOM 992 C CA . THR A 1 124 ? 0.370 6.415 17.575 1.00 76.94 124 THR A CA 1
ATOM 993 C C . THR A 1 124 ? 0.842 6.323 16.138 1.00 76.94 124 THR A C 1
ATOM 995 O O . THR A 1 124 ? 0.127 6.661 15.193 1.00 76.94 124 THR A O 1
ATOM 998 N N . ARG A 1 125 ? 2.088 5.878 15.983 1.00 84.69 125 ARG A N 1
ATOM 999 C CA . ARG A 1 125 ? 2.765 5.714 14.700 1.00 84.69 125 ARG A CA 1
ATOM 1000 C C . ARG A 1 125 ? 3.170 4.260 14.562 1.00 84.69 125 ARG A C 1
ATOM 1002 O O . ARG A 1 125 ? 3.708 3.682 15.504 1.00 84.69 125 ARG A O 1
ATOM 1009 N N . GLY A 1 126 ? 2.890 3.673 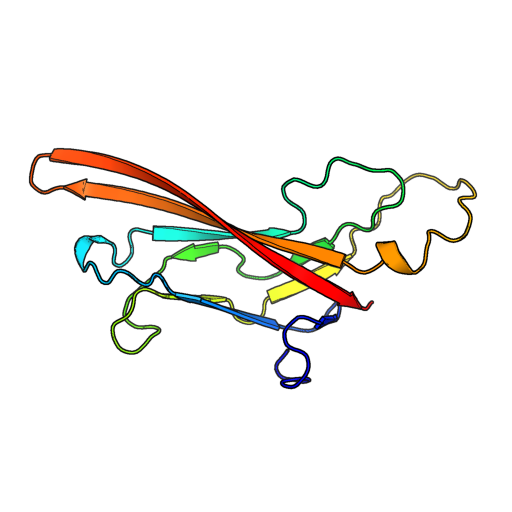13.408 1.00 82.31 126 GLY A N 1
ATOM 1010 C CA . GLY A 1 126 ? 3.179 2.270 13.145 1.00 82.31 126 GLY A CA 1
ATOM 1011 C C . GLY A 1 126 ? 3.618 2.055 11.710 1.00 82.31 126 GLY A C 1
ATOM 1012 O O . GLY A 1 126 ? 3.025 2.628 10.795 1.00 82.31 126 GLY A O 1
ATOM 1013 N N . ASP A 1 127 ? 4.614 1.190 11.536 1.00 86.19 127 ASP A N 1
ATOM 1014 C CA . ASP A 1 127 ? 5.173 0.825 10.239 1.00 86.19 127 ASP A CA 1
ATOM 1015 C C . ASP A 1 127 ? 5.026 -0.665 9.975 1.00 86.19 127 ASP A C 1
ATOM 1017 O O . ASP A 1 127 ? 5.317 -1.500 10.831 1.00 86.19 127 ASP A O 1
ATOM 1021 N N . VAL A 1 128 ? 4.611 -0.997 8.755 1.00 84.56 128 VAL A N 1
ATOM 1022 C CA . VAL A 1 128 ? 4.621 -2.372 8.250 1.00 84.56 128 VAL A CA 1
ATOM 1023 C C . VAL A 1 128 ? 5.333 -2.391 6.909 1.00 84.56 128 VAL A C 1
ATOM 1025 O O . VAL A 1 128 ? 4.932 -1.691 5.981 1.00 84.56 128 VAL A O 1
ATOM 1028 N N . SER A 1 129 ? 6.372 -3.213 6.797 1.00 85.19 129 SER A N 1
ATOM 1029 C CA . SER A 1 129 ? 7.179 -3.352 5.584 1.00 85.19 129 SER A CA 1
ATOM 1030 C C . SER A 1 129 ? 7.021 -4.743 4.983 1.00 85.19 129 SER A C 1
ATOM 1032 O O . SER A 1 129 ? 7.058 -5.744 5.696 1.00 85.19 129 SER A O 1
ATOM 1034 N N . ALA A 1 130 ? 6.868 -4.805 3.663 1.00 84.19 130 ALA A N 1
ATOM 1035 C CA . ALA A 1 130 ? 6.862 -6.037 2.890 1.00 84.19 130 ALA A CA 1
ATOM 1036 C C . ALA A 1 130 ? 8.006 -6.018 1.875 1.00 84.19 130 ALA A C 1
ATOM 1038 O O . ALA A 1 130 ? 8.184 -5.045 1.143 1.00 84.19 130 ALA A O 1
ATOM 1039 N N . VAL A 1 131 ? 8.751 -7.118 1.810 1.00 83.38 131 VAL A N 1
ATOM 1040 C CA . VAL A 1 131 ? 9.842 -7.301 0.852 1.00 83.38 131 VAL A CA 1
ATOM 1041 C C . VAL A 1 131 ? 9.277 -7.834 -0.468 1.00 83.38 131 VAL A C 1
ATOM 1043 O O . VAL A 1 131 ? 8.531 -8.813 -0.487 1.00 83.38 131 VAL A O 1
ATOM 1046 N N . LEU A 1 132 ? 9.617 -7.176 -1.573 1.00 84.31 132 LEU A N 1
ATOM 1047 C CA . LEU A 1 132 ? 9.066 -7.394 -2.906 1.00 84.31 132 LEU A CA 1
ATOM 1048 C C . LEU A 1 132 ? 10.177 -7.567 -3.938 1.00 84.31 132 LEU A C 1
ATOM 1050 O O . LEU A 1 132 ? 11.213 -6.913 -3.874 1.00 84.31 132 LEU A O 1
ATOM 1054 N N . CYS A 1 133 ? 9.916 -8.397 -4.942 1.00 82.81 133 CYS A N 1
ATOM 1055 C CA . CYS A 1 133 ? 10.758 -8.527 -6.118 1.00 82.81 133 CYS A CA 1
ATOM 1056 C C . CYS A 1 133 ? 10.253 -7.591 -7.228 1.00 82.81 133 CYS A C 1
ATOM 1058 O O . CYS A 1 133 ? 9.125 -7.749 -7.698 1.00 82.81 133 CYS A O 1
ATOM 1060 N N . VAL A 1 134 ? 11.059 -6.624 -7.666 1.00 80.62 134 VAL A N 1
ATOM 1061 C CA . VAL A 1 134 ? 10.706 -5.695 -8.751 1.00 80.62 134 VAL A CA 1
ATOM 1062 C C . VAL A 1 134 ? 11.378 -6.116 -10.056 1.00 80.62 134 VAL A C 1
ATOM 1064 O O . VAL A 1 134 ? 12.600 -6.246 -10.139 1.00 80.62 134 VAL A O 1
ATOM 1067 N N . ILE A 1 135 ? 10.562 -6.301 -11.092 1.00 80.19 135 ILE A N 1
ATOM 1068 C CA . ILE A 1 135 ? 10.972 -6.636 -12.456 1.00 80.19 135 ILE A CA 1
ATOM 1069 C C . ILE A 1 135 ? 10.722 -5.409 -13.346 1.00 80.19 135 ILE A C 1
ATOM 1071 O O . ILE A 1 135 ? 9.622 -4.851 -13.348 1.00 80.19 135 ILE A O 1
ATOM 1075 N N . CYS A 1 136 ? 11.740 -4.977 -14.092 1.00 70.00 136 CYS A N 1
ATOM 1076 C CA . CYS A 1 136 ? 11.597 -3.927 -15.105 1.00 70.00 136 CYS A CA 1
ATOM 1077 C C . CYS A 1 136 ? 11.107 -4.536 -16.422 1.00 70.00 136 CYS A C 1
ATOM 1079 O O . CYS A 1 136 ? 11.705 -5.546 -16.851 1.00 70.00 136 CYS A O 1
#

Sequence (136 aa):
MPTHPQRPLVLKTGVQFTVKLRFLVKLQEFNYQLKVKAMFDKDVTEKKGFRKFNILGTNTKVMNMEESNGSLAAEFRHLQLKEQKVAGNRTNEGPLDPSQRSCHSLTFWSELHAQTSSGLNIETRGDVSAVLCVIC